Protein AF-A0A3B8HGN4-F1 (afdb_monomer_lite)

Secondary structure (DSSP, 8-state):
--TT-EE-TT-EEE-BTTTB--EE-SS-EE-TT-EEES-EEPTT-EE-TT-EE--

Radius of gyration: 10.14 Å; chains: 1; bounding box: 24×15×24 Å

pLDDT: mean 97.25, std 2.84, range [85.38, 98.88]

Structure (mmCIF, N/CA/C/O backbone):
data_AF-A0A3B8HGN4-F1
#
_entry.id   AF-A0A3B8HGN4-F1
#
loop_
_atom_site.group_PDB
_atom_site.id
_atom_site.type_symbol
_atom_site.label_atom_id
_atom_site.label_alt_id
_atom_site.label_comp_id
_atom_site.label_asym_id
_atom_site.label_entity_id
_atom_site.label_seq_id
_atom_site.pdbx_PDB_ins_code
_atom_site.Cartn_x
_atom_site.Cartn_y
_atom_site.Cartn_z
_atom_site.occupancy
_atom_site.B_iso_or_equiv
_atom_site.auth_seq_id
_atom_site.auth_comp_id
_atom_site.auth_asym_id
_atom_site.auth_atom_id
_atom_site.pdbx_PDB_model_num
ATOM 1 N N . ILE A 1 1 ? -5.062 -2.432 6.649 1.00 98.06 1 ILE A N 1
ATOM 2 C CA . ILE A 1 1 ? -5.834 -1.939 5.487 1.00 98.06 1 ILE A CA 1
ATOM 3 C C . ILE A 1 1 ? -7.275 -1.801 5.951 1.00 98.06 1 ILE A C 1
ATOM 5 O O . ILE A 1 1 ? -7.795 -2.780 6.478 1.00 98.06 1 ILE A O 1
ATOM 9 N N . GLY A 1 2 ? -7.850 -0.601 5.865 1.00 98.50 2 GLY A N 1
ATOM 10 C CA . GLY A 1 2 ? -9.230 -0.317 6.265 1.00 98.50 2 GLY A CA 1
ATOM 11 C C . GLY A 1 2 ? -10.265 -0.757 5.227 1.00 98.50 2 GLY A C 1
ATOM 12 O O . GLY A 1 2 ? -9.918 -1.275 4.164 1.00 98.50 2 GLY A O 1
ATOM 13 N N . SER A 1 3 ? -11.542 -0.561 5.555 1.00 98.69 3 SER A N 1
ATOM 14 C CA . SER A 1 3 ? -12.683 -0.985 4.733 1.00 98.69 3 SER A CA 1
ATOM 15 C C . SER A 1 3 ? -12.766 -0.217 3.415 1.00 98.69 3 SER A C 1
ATOM 17 O O . SER A 1 3 ? -12.371 0.945 3.350 1.00 98.69 3 SER A O 1
ATOM 19 N N . ASP A 1 4 ? -13.298 -0.853 2.369 1.00 98.62 4 ASP A N 1
ATOM 20 C CA . ASP A 1 4 ? -13.523 -0.253 1.039 1.00 98.62 4 ASP A CA 1
ATOM 21 C C . ASP A 1 4 ? -12.265 0.335 0.372 1.00 98.62 4 ASP A C 1
ATOM 23 O O . ASP A 1 4 ? -12.342 1.144 -0.552 1.00 98.62 4 ASP A O 1
ATOM 27 N N . THR A 1 5 ? -11.086 -0.082 0.833 1.00 98.81 5 THR A N 1
ATOM 28 C CA . THR A 1 5 ? -9.803 0.254 0.221 1.00 98.81 5 THR A CA 1
ATOM 29 C C . THR A 1 5 ? -9.498 -0.714 -0.915 1.00 98.81 5 THR A C 1
ATOM 31 O O . THR A 1 5 ? -9.664 -1.926 -0.771 1.00 98.81 5 THR A O 1
ATOM 34 N N . ASN A 1 6 ? -9.005 -0.191 -2.036 1.00 98.62 6 ASN A N 1
ATOM 35 C CA . ASN A 1 6 ? -8.555 -1.004 -3.162 1.00 98.62 6 ASN A CA 1
ATOM 36 C C . ASN A 1 6 ? -7.044 -0.872 -3.369 1.00 98.62 6 ASN A C 1
ATOM 38 O O . ASN A 1 6 ? -6.470 0.213 -3.259 1.00 98.62 6 ASN A O 1
ATOM 42 N N . VAL A 1 7 ? -6.417 -2.006 -3.679 1.00 98.69 7 VAL A N 1
ATOM 43 C CA . VAL A 1 7 ? -5.017 -2.101 -4.088 1.00 98.69 7 VAL A CA 1
ATOM 44 C C . VAL A 1 7 ? -5.005 -2.608 -5.519 1.00 98.69 7 VAL A C 1
ATOM 46 O O . VAL A 1 7 ? -5.405 -3.741 -5.779 1.00 98.69 7 VAL A O 1
ATOM 49 N N . GLN A 1 8 ? -4.616 -1.737 -6.444 1.00 98.75 8 GLN A N 1
ATOM 50 C CA . GLN A 1 8 ? -4.623 -2.030 -7.872 1.00 98.75 8 GLN A CA 1
ATOM 51 C C . GLN A 1 8 ? -3.377 -2.821 -8.294 1.00 98.75 8 GLN A C 1
ATOM 53 O O . GLN A 1 8 ? -2.424 -2.995 -7.530 1.00 98.75 8 GLN A O 1
ATOM 58 N N . ASP A 1 9 ? -3.385 -3.308 -9.534 1.00 98.75 9 ASP A N 1
ATOM 59 C CA . ASP A 1 9 ? -2.387 -4.244 -10.048 1.00 98.75 9 ASP A CA 1
ATOM 60 C C . ASP A 1 9 ? -0.946 -3.749 -9.884 1.00 98.75 9 ASP A C 1
ATOM 62 O O . ASP A 1 9 ? -0.612 -2.587 -10.150 1.00 98.75 9 ASP A O 1
ATOM 66 N N . ASN A 1 10 ? -0.069 -4.684 -9.518 1.00 98.56 10 ASN A N 1
ATOM 67 C CA . ASN A 1 10 ? 1.370 -4.482 -9.355 1.00 98.56 10 ASN A CA 1
ATOM 68 C C . ASN A 1 10 ? 1.772 -3.429 -8.307 1.00 98.56 10 ASN A C 1
ATOM 70 O O . ASN A 1 10 ? 2.915 -2.975 -8.331 1.00 98.56 10 ASN A O 1
ATOM 74 N N . ALA A 1 11 ? 0.878 -3.020 -7.405 1.00 98.62 11 ALA A N 1
ATOM 75 C CA . ALA A 1 11 ? 1.269 -2.215 -6.253 1.00 98.62 11 ALA A CA 1
ATOM 76 C C . ALA A 1 11 ? 2.072 -3.049 -5.235 1.00 98.62 11 ALA A C 1
ATOM 78 O O . ALA A 1 11 ? 1.775 -4.222 -5.000 1.00 98.62 11 ALA A O 1
ATOM 79 N N . THR A 1 12 ? 3.063 -2.425 -4.597 1.00 98.56 12 THR A N 1
ATOM 80 C CA . THR A 1 12 ? 3.891 -3.024 -3.543 1.00 98.56 12 THR A CA 1
ATOM 81 C C . THR A 1 12 ? 3.607 -2.335 -2.219 1.00 98.56 12 THR A C 1
ATOM 83 O O . THR A 1 12 ? 3.822 -1.132 -2.075 1.00 98.56 12 THR A O 1
ATOM 86 N N . LEU A 1 13 ? 3.160 -3.111 -1.236 1.00 98.00 13 LEU A N 1
ATOM 87 C CA . LEU A 1 13 ? 2.949 -2.670 0.139 1.00 98.00 13 LEU A CA 1
ATOM 88 C C . LEU A 1 13 ? 4.007 -3.349 1.006 1.00 98.00 13 LEU A C 1
ATOM 90 O O . LEU A 1 13 ? 4.008 -4.574 1.131 1.00 98.00 13 LEU A O 1
ATOM 94 N N . HIS A 1 14 ? 4.922 -2.566 1.569 1.00 97.56 14 HIS A N 1
ATOM 95 C CA . HIS A 1 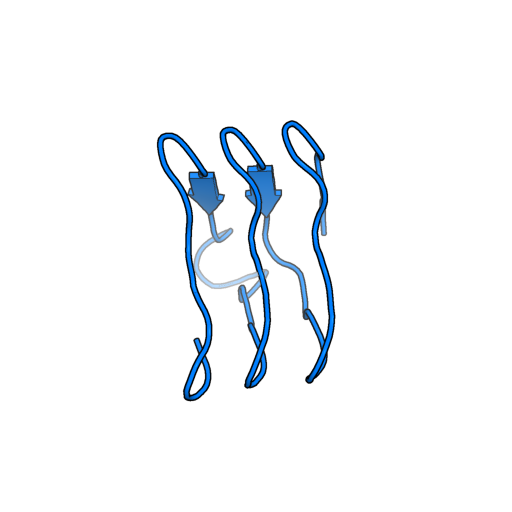14 ? 6.062 -3.090 2.316 1.00 97.56 14 HIS A CA 1
ATOM 96 C C . HIS A 1 14 ? 6.157 -2.461 3.709 1.00 97.56 14 HIS A C 1
ATOM 98 O O . HIS A 1 14 ? 5.841 -1.288 3.911 1.00 97.56 14 HIS A O 1
ATOM 104 N N . VAL A 1 15 ? 6.606 -3.255 4.678 1.00 96.88 15 VAL A N 1
ATOM 105 C CA . VAL A 1 15 ? 6.834 -2.834 6.063 1.00 96.88 15 VAL A CA 1
ATOM 106 C C . VAL A 1 15 ? 8.286 -3.085 6.426 1.00 96.88 15 VAL A C 1
ATOM 108 O O . VAL A 1 15 ? 8.854 -4.104 6.040 1.00 96.88 15 VAL A O 1
ATOM 111 N N . THR A 1 16 ? 8.872 -2.200 7.228 1.00 92.44 16 THR A N 1
ATOM 112 C CA . THR A 1 16 ? 10.101 -2.552 7.943 1.00 92.44 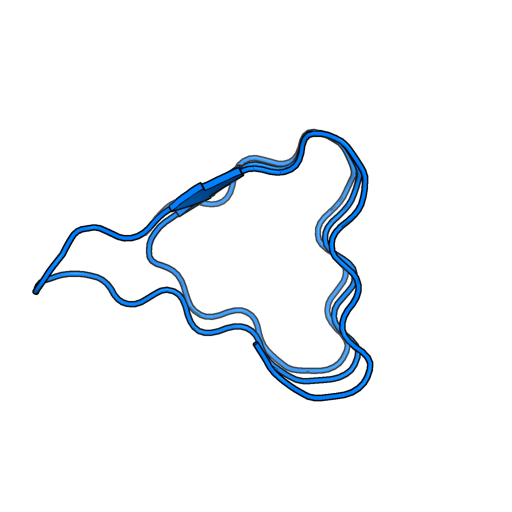16 THR A CA 1
ATOM 113 C C . THR A 1 16 ? 9.683 -3.224 9.243 1.00 92.44 16 THR A C 1
ATOM 115 O O . THR A 1 16 ? 9.270 -2.541 10.185 1.00 92.44 16 THR A O 1
ATOM 118 N N . SER A 1 17 ? 9.743 -4.558 9.271 1.00 89.75 17 SER A N 1
ATOM 119 C CA . SER A 1 17 ? 9.342 -5.382 10.418 1.00 89.75 17 SER A CA 1
ATOM 120 C C . SER A 1 17 ? 9.864 -4.814 1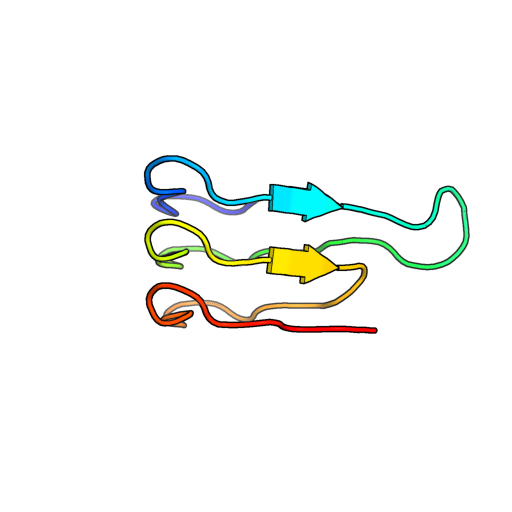1.737 1.00 89.75 17 SER A C 1
ATOM 122 O O . SER A 1 17 ? 11.031 -4.444 11.840 1.00 89.75 17 SER A O 1
ATOM 124 N N . GLU A 1 18 ? 8.975 -4.726 12.729 1.00 89.25 18 GLU A N 1
ATOM 125 C CA . GLU A 1 18 ? 9.268 -4.248 14.091 1.00 89.25 18 GLU A CA 1
ATOM 126 C C . GLU A 1 18 ? 9.749 -2.784 14.208 1.00 89.25 18 GLU A C 1
ATOM 128 O O . GLU A 1 18 ? 10.037 -2.330 15.314 1.00 89.25 18 GLU A O 1
ATOM 133 N N . ARG A 1 19 ? 9.794 -2.011 13.110 1.00 91.44 19 ARG A N 1
ATOM 134 C CA . ARG A 1 19 ? 10.154 -0.578 13.126 1.00 91.44 19 ARG A CA 1
ATOM 135 C C . ARG A 1 19 ? 9.074 0.338 12.574 1.00 91.44 19 ARG A C 1
ATOM 137 O O . ARG A 1 19 ? 8.682 1.278 13.257 1.00 91.44 19 ARG A O 1
ATOM 144 N N . PHE A 1 20 ? 8.617 0.079 11.350 1.00 91.44 20 PHE A N 1
ATOM 145 C CA . PHE A 1 20 ? 7.734 0.989 10.619 1.00 91.44 20 PHE A CA 1
ATOM 146 C C . PHE A 1 20 ? 6.506 0.237 10.101 1.00 91.44 20 PHE A C 1
ATOM 148 O O . PHE A 1 20 ? 6.607 -0.495 9.106 1.00 91.44 20 PHE A O 1
ATOM 155 N N . PRO A 1 21 ? 5.351 0.361 10.786 1.00 95.00 21 PRO A N 1
ATOM 156 C CA . PRO A 1 21 ? 4.117 -0.257 10.333 1.00 95.00 21 PRO A CA 1
ATOM 157 C C . PRO A 1 21 ? 3.584 0.465 9.093 1.00 95.00 21 PRO A C 1
ATOM 159 O O . PRO A 1 21 ? 3.693 1.680 8.972 1.00 95.00 21 PRO A O 1
ATOM 162 N N . LEU A 1 22 ? 2.939 -0.286 8.203 1.00 97.31 22 LEU A N 1
ATOM 163 C CA . LEU A 1 22 ? 2.143 0.274 7.117 1.00 97.31 22 LEU A CA 1
ATOM 164 C C . LEU A 1 22 ? 0.674 0.266 7.536 1.00 97.31 22 LEU A C 1
ATOM 166 O O . LEU A 1 22 ? 0.043 -0.793 7.618 1.00 97.31 22 LEU A O 1
ATOM 170 N N . VAL A 1 23 ? 0.131 1.451 7.799 1.00 97.75 23 VAL A N 1
ATOM 171 C CA . VAL A 1 23 ? -1.271 1.631 8.180 1.00 97.75 23 VAL A CA 1
ATOM 172 C C . VAL A 1 23 ? -1.996 2.304 7.025 1.00 97.75 23 VAL A C 1
ATOM 174 O O . VAL A 1 23 ? -1.651 3.404 6.622 1.00 97.75 23 VAL A O 1
ATOM 177 N N . ILE A 1 24 ? -3.012 1.637 6.484 1.00 98.44 24 ILE A N 1
ATOM 178 C CA . ILE A 1 24 ? -3.864 2.188 5.425 1.00 98.44 24 ILE A CA 1
ATOM 179 C C . ILE A 1 24 ? -5.282 2.284 5.970 1.00 98.44 24 ILE A C 1
ATOM 181 O O . ILE A 1 24 ? -5.807 1.261 6.427 1.00 98.44 24 ILE A O 1
ATOM 185 N N . GLY A 1 25 ? -5.857 3.486 5.909 1.00 98.75 25 GLY A N 1
ATOM 186 C CA . GLY A 1 25 ? -7.230 3.803 6.293 1.00 98.75 25 GLY A CA 1
ATOM 187 C C . GLY A 1 25 ? -8.297 3.170 5.397 1.00 98.75 25 GLY A C 1
ATOM 188 O O . GLY A 1 25 ? -8.034 2.235 4.628 1.00 98.75 25 GLY A O 1
ATOM 189 N N . SER A 1 26 ? -9.524 3.663 5.537 1.00 98.81 26 SER A N 1
ATOM 190 C CA . SER A 1 26 ? -10.702 3.228 4.780 1.00 98.81 26 SER A CA 1
ATOM 191 C C . SER A 1 26 ? -10.914 4.079 3.527 1.00 98.81 26 SER A C 1
ATOM 193 O O .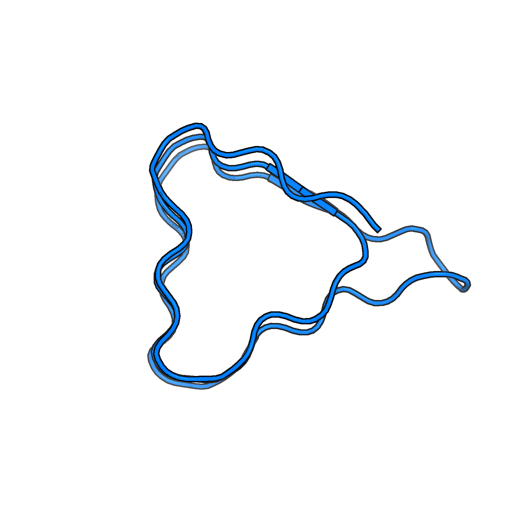 SER A 1 26 ? -10.574 5.262 3.516 1.00 98.81 26 SER A O 1
ATOM 195 N N . ARG A 1 27 ? -11.520 3.495 2.485 1.00 98.81 27 ARG A N 1
ATOM 196 C CA . ARG A 1 27 ? -11.814 4.158 1.197 1.00 98.81 27 ARG A CA 1
ATOM 197 C C . ARG A 1 27 ? -10.565 4.734 0.517 1.00 98.81 27 ARG A C 1
ATOM 199 O O . ARG A 1 27 ? -10.633 5.729 -0.201 1.00 98.81 27 ARG A O 1
ATOM 206 N N . VAL A 1 28 ? -9.414 4.096 0.732 1.00 98.88 28 VAL A N 1
ATOM 207 C CA . VAL A 1 28 ? -8.153 4.470 0.088 1.00 98.88 28 VAL A CA 1
ATOM 208 C C . VAL A 1 28 ? -8.053 3.804 -1.284 1.00 98.88 28 VAL A C 1
ATOM 210 O O . VAL A 1 28 ? -8.396 2.634 -1.455 1.00 98.88 28 VAL A O 1
ATOM 213 N N . THR A 1 29 ? -7.540 4.530 -2.273 1.00 98.81 29 THR A N 1
ATOM 214 C CA . THR A 1 29 ? -7.150 3.952 -3.568 1.00 98.81 29 THR A CA 1
ATOM 215 C C . THR A 1 29 ? -5.634 3.908 -3.672 1.00 98.81 29 THR A C 1
ATOM 217 O O . THR A 1 29 ? -4.996 4.958 -3.712 1.00 98.81 29 THR A O 1
ATOM 220 N N . ILE A 1 30 ? -5.055 2.707 -3.737 1.00 98.81 30 ILE A N 1
ATOM 221 C CA . ILE A 1 30 ? -3.641 2.508 -4.071 1.00 98.81 30 ILE A CA 1
ATOM 222 C C . ILE A 1 30 ? -3.542 2.182 -5.561 1.00 98.81 30 ILE A C 1
ATOM 224 O O . ILE A 1 30 ? -3.908 1.086 -5.987 1.00 98.81 30 ILE A O 1
ATOM 228 N N . GLY A 1 31 ? -3.079 3.152 -6.350 1.00 98.81 31 GLY A N 1
ATOM 229 C CA . GLY A 1 31 ? -3.012 3.069 -7.806 1.00 98.81 31 GLY A CA 1
ATOM 230 C C . GLY A 1 31 ? -2.039 2.011 -8.332 1.00 98.81 31 GLY A C 1
ATOM 231 O O . GLY A 1 31 ? -1.088 1.621 -7.652 1.00 98.81 31 GLY A O 1
ATOM 232 N N . HIS A 1 32 ? -2.248 1.576 -9.579 1.00 98.69 32 HIS A N 1
ATOM 233 C CA . HIS A 1 32 ? -1.393 0.577 -10.229 1.00 98.69 32 HIS A CA 1
ATOM 234 C C . HIS A 1 32 ? 0.097 0.920 -10.111 1.00 98.69 32 HIS A C 1
ATOM 236 O O . HIS A 1 32 ? 0.503 2.055 -10.384 1.00 98.69 32 HIS A O 1
ATOM 242 N N . ARG A 1 33 ? 0.925 -0.080 -9.790 1.00 98.50 33 ARG A N 1
ATOM 243 C CA . ARG A 1 33 ? 2.388 0.059 -9.641 1.00 98.50 33 ARG A CA 1
ATOM 244 C C . ARG A 1 33 ? 2.850 1.041 -8.554 1.00 98.50 33 ARG A C 1
ATOM 246 O O . ARG A 1 33 ? 4.011 1.444 -8.577 1.00 98.50 33 ARG A O 1
ATOM 253 N N . ALA A 1 34 ? 1.984 1.453 -7.629 1.00 98.75 34 ALA A N 1
ATOM 254 C CA . ALA A 1 34 ? 2.404 2.275 -6.497 1.00 98.75 34 ALA A CA 1
ATOM 255 C C . ALA A 1 34 ? 3.273 1.474 -5.512 1.00 98.75 34 ALA A C 1
ATOM 257 O O . ALA A 1 34 ?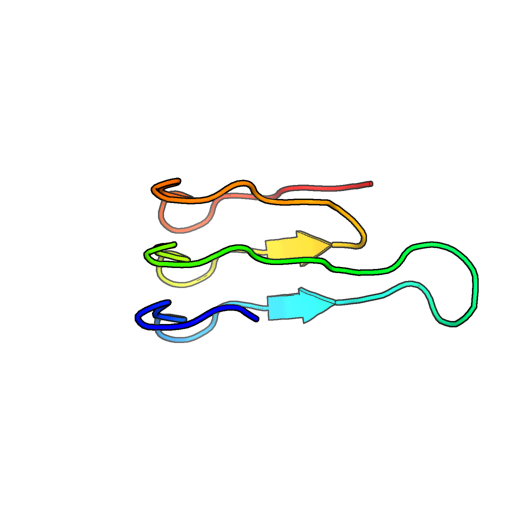 3.033 0.288 -5.286 1.00 98.75 34 ALA A O 1
ATOM 258 N N . VAL A 1 35 ? 4.253 2.129 -4.896 1.00 98.62 35 VAL A N 1
ATOM 259 C CA . VAL A 1 35 ? 5.066 1.583 -3.804 1.00 98.62 35 VAL A CA 1
ATOM 260 C C . VAL A 1 35 ? 4.730 2.352 -2.536 1.00 98.62 35 VAL A C 1
ATOM 262 O O . VAL A 1 35 ? 4.891 3.570 -2.492 1.00 98.62 35 VAL A O 1
ATOM 265 N N . VAL A 1 36 ? 4.259 1.648 -1.509 1.00 98.19 36 VAL A N 1
ATOM 266 C CA . VAL A 1 36 ? 3.899 2.231 -0.213 1.00 98.19 36 VAL A CA 1
ATOM 267 C C . VAL A 1 36 ? 4.688 1.510 0.871 1.00 98.19 36 VAL A C 1
ATOM 269 O O . VAL A 1 36 ? 4.507 0.308 1.088 1.00 98.19 36 VAL A O 1
ATOM 272 N N . HIS A 1 37 ? 5.593 2.236 1.520 1.00 97.94 37 HIS A N 1
ATOM 273 C CA . HIS A 1 37 ? 6.544 1.690 2.475 1.00 97.94 37 HIS A CA 1
ATOM 274 C C . HIS A 1 37 ? 6.393 2.347 3.844 1.00 97.94 37 HIS A C 1
ATOM 276 O O . HIS A 1 37 ? 6.565 3.553 3.959 1.00 97.94 37 HIS A O 1
ATOM 282 N N . GLY A 1 38 ? 6.094 1.549 4.875 1.00 95.25 38 GLY A N 1
ATOM 283 C CA . GLY A 1 38 ? 6.277 1.944 6.280 1.00 95.25 38 GLY A CA 1
ATOM 284 C C . GLY A 1 38 ? 5.561 3.219 6.754 1.00 95.25 38 GLY A C 1
ATOM 285 O O . GLY A 1 38 ? 5.993 3.798 7.745 1.00 95.25 38 GLY A O 1
ATOM 286 N N . CYS A 1 39 ? 4.496 3.662 6.078 1.00 96.19 39 CYS A N 1
ATOM 287 C CA . CYS A 1 39 ? 3.828 4.935 6.353 1.00 96.19 39 CYS A CA 1
ATOM 288 C C . CYS A 1 39 ? 2.376 4.769 6.842 1.00 96.19 39 CYS A C 1
ATOM 290 O O . CYS A 1 39 ? 1.810 3.672 6.858 1.00 96.19 39 CYS A O 1
ATOM 292 N N . THR A 1 40 ? 1.747 5.880 7.240 1.00 97.56 40 THR A N 1
ATOM 293 C CA . THR A 1 40 ? 0.309 5.932 7.549 1.00 97.56 40 THR A CA 1
ATOM 294 C C . THR A 1 40 ? -0.436 6.717 6.474 1.00 97.56 40 THR A C 1
ATOM 296 O O . THR A 1 40 ? -0.199 7.910 6.297 1.00 97.56 40 THR A O 1
ATOM 299 N N . VAL A 1 41 ? -1.363 6.056 5.779 1.00 98.12 41 VAL A N 1
ATOM 300 C CA . VAL A 1 41 ? -2.282 6.662 4.808 1.00 98.12 41 VAL A CA 1
ATOM 301 C C . VAL A 1 41 ? -3.649 6.825 5.466 1.00 98.12 41 VAL A C 1
AT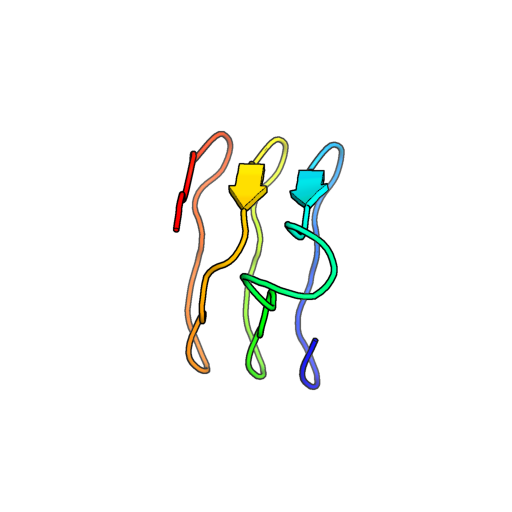OM 303 O O . VAL A 1 41 ? -4.234 5.843 5.925 1.00 98.12 41 VAL A O 1
ATOM 306 N N . GLY A 1 42 ? -4.142 8.063 5.522 1.00 98.56 42 GLY A N 1
ATOM 307 C CA . GLY A 1 42 ? -5.448 8.393 6.095 1.00 98.56 42 GLY A CA 1
ATOM 308 C C . GLY A 1 42 ? -6.625 7.910 5.246 1.00 98.56 42 GLY A C 1
ATOM 309 O O . GLY A 1 42 ? -6.454 7.471 4.109 1.00 98.56 42 GLY A O 1
ATOM 310 N N . ASP A 1 43 ? -7.824 8.008 5.811 1.00 98.75 43 ASP A N 1
ATOM 311 C CA . ASP A 1 43 ? -9.071 7.706 5.108 1.00 98.75 43 ASP A CA 1
ATOM 312 C C . ASP A 1 43 ? -9.256 8.595 3.862 1.00 98.75 43 ASP A C 1
ATOM 314 O O . ASP A 1 43 ? -8.735 9.711 3.798 1.00 98.75 43 ASP A O 1
ATOM 318 N N . ASP A 1 44 ? -9.996 8.087 2.869 1.00 98.62 44 ASP A N 1
ATOM 319 C CA . ASP A 1 44 ? -10.408 8.812 1.651 1.00 98.62 44 ASP A CA 1
ATOM 320 C C . ASP A 1 44 ? -9.244 9.355 0.787 1.00 98.62 44 ASP A C 1
ATOM 322 O O . ASP A 1 44 ? -9.421 10.221 -0.072 1.00 98.62 44 ASP A O 1
ATOM 326 N N . CYS A 1 45 ? -8.033 8.832 0.991 1.00 98.56 45 CYS A N 1
ATOM 327 C CA . CYS A 1 45 ? -6.842 9.213 0.239 1.00 98.56 45 CYS A CA 1
ATOM 328 C C . CYS A 1 45 ? -6.720 8.464 -1.100 1.00 98.56 45 CYS A C 1
ATOM 330 O O . CYS A 1 45 ? -7.083 7.293 -1.234 1.00 98.56 45 CYS A O 1
ATOM 332 N N . LEU A 1 46 ? -6.106 9.119 -2.088 1.00 98.62 46 LEU A N 1
ATOM 333 C CA . LEU A 1 46 ? -5.723 8.512 -3.364 1.00 98.62 46 LEU A CA 1
ATOM 334 C C . LEU A 1 46 ? -4.201 8.549 -3.515 1.00 98.62 46 LEU A C 1
ATOM 336 O O . LEU A 1 46 ? -3.602 9.620 -3.594 1.00 98.62 46 LEU A O 1
ATOM 340 N N . ILE A 1 47 ? -3.584 7.372 -3.593 1.00 98.69 47 ILE A N 1
ATOM 341 C CA . ILE A 1 47 ? -2.181 7.206 -3.972 1.00 98.69 47 ILE A CA 1
ATOM 342 C C . ILE A 1 47 ? -2.140 6.942 -5.475 1.00 98.69 47 ILE A C 1
ATOM 344 O O . ILE A 1 47 ? -2.651 5.933 -5.960 1.00 98.69 47 ILE A O 1
ATOM 348 N N . GLY A 1 48 ? -1.571 7.891 -6.218 1.00 98.69 48 GLY A N 1
ATOM 349 C CA . GLY A 1 48 ? -1.541 7.856 -7.678 1.00 98.69 48 GLY A CA 1
ATOM 350 C C . GLY A 1 48 ? -0.781 6.653 -8.245 1.00 98.69 48 GLY A C 1
ATOM 351 O O . GLY A 1 48 ? 0.078 6.061 -7.592 1.00 98.69 48 GLY A O 1
ATOM 352 N N . MET A 1 49 ? -1.083 6.307 -9.497 1.00 98.69 49 MET A N 1
ATOM 353 C CA . MET A 1 49 ? -0.391 5.233 -10.215 1.00 98.69 49 MET A CA 1
ATOM 354 C C . MET A 1 49 ? 1.117 5.509 -10.280 1.00 98.69 49 MET A C 1
ATOM 356 O O . MET A 1 49 ? 1.534 6.608 -10.642 1.00 98.69 49 MET A O 1
ATOM 360 N N . GLY A 1 50 ? 1.932 4.506 -9.955 1.00 98.25 50 GLY A N 1
ATOM 361 C CA . GLY A 1 50 ? 3.393 4.618 -9.952 1.00 98.25 50 GLY A CA 1
ATOM 362 C C . GLY A 1 50 ? 3.979 5.528 -8.866 1.00 98.25 50 GLY A C 1
ATOM 363 O O . GLY A 1 50 ? 5.182 5.777 -8.892 1.00 98.25 50 GLY A O 1
ATOM 364 N N . ALA A 1 51 ? 3.170 6.040 -7.931 1.00 98.69 51 ALA A N 1
ATOM 365 C CA . ALA A 1 51 ? 3.673 6.848 -6.826 1.00 98.69 51 ALA A CA 1
ATOM 366 C C . ALA A 1 51 ? 4.561 6.016 -5.889 1.00 98.69 51 ALA A C 1
ATOM 368 O O . ALA A 1 51 ? 4.315 4.828 -5.683 1.00 98.69 51 ALA A O 1
ATOM 369 N N . ILE A 1 52 ? 5.570 6.657 -5.300 1.00 98.38 52 ILE A N 1
ATOM 370 C CA . ILE A 1 52 ? 6.457 6.055 -4.300 1.00 98.38 52 ILE A CA 1
ATOM 371 C C . ILE A 1 52 ? 6.303 6.855 -3.007 1.00 98.38 52 ILE A C 1
ATOM 373 O O . ILE A 1 52 ? 6.628 8.041 -2.972 1.00 98.38 52 ILE A O 1
ATOM 377 N N . VAL A 1 53 ? 5.790 6.207 -1.964 1.00 97.00 53 VAL A N 1
ATOM 378 C CA . VAL A 1 53 ? 5.610 6.767 -0.621 1.00 97.00 53 VAL A CA 1
ATOM 379 C C . VAL A 1 53 ? 6.507 5.990 0.336 1.00 97.00 53 VAL A C 1
ATOM 381 O O . VAL A 1 53 ? 6.384 4.769 0.434 1.00 97.00 53 VAL A O 1
ATOM 384 N N . MET A 1 54 ? 7.405 6.703 1.011 1.00 93.94 54 MET A N 1
ATOM 385 C CA . MET A 1 54 ? 8.371 6.155 1.968 1.00 93.94 54 MET A CA 1
ATOM 386 C C . MET A 1 54 ? 8.003 6.547 3.408 1.00 93.94 54 MET A C 1
ATOM 388 O O . MET A 1 54 ? 7.044 7.299 3.607 1.00 93.94 54 MET A O 1
ATOM 392 N N . ASP A 1 55 ? 8.741 5.993 4.371 1.00 85.38 55 ASP A N 1
ATOM 393 C CA . ASP A 1 55 ? 8.638 6.230 5.817 1.00 85.38 55 ASP A CA 1
ATOM 394 C C . ASP A 1 55 ? 8.892 7.689 6.234 1.00 85.38 55 ASP A C 1
ATOM 396 O O . ASP A 1 55 ? 9.694 8.384 5.564 1.00 85.38 55 ASP A O 1
#

Foldseek 3Di:
DEALEDADAQEAEEEPPPPADEAEYYNEYHAANEYAYRDHHYYNYYHYHNHYHYD

Sequence (55 aa):
IGSDTNVQDNATLHVTSERFPLVIGSRVTIGHRAVVHGCTVGDDCLIGMGAIVMD